Protein AF-A0A3N9PLJ9-F1 (afdb_monomer_lite)

Structure (mmCIF, N/CA/C/O backbone):
data_AF-A0A3N9PLJ9-F1
#
_entry.id   AF-A0A3N9PLJ9-F1
#
loop_
_atom_site.group_PDB
_atom_site.id
_atom_site.type_symbol
_atom_site.label_atom_id
_atom_site.label_alt_id
_atom_site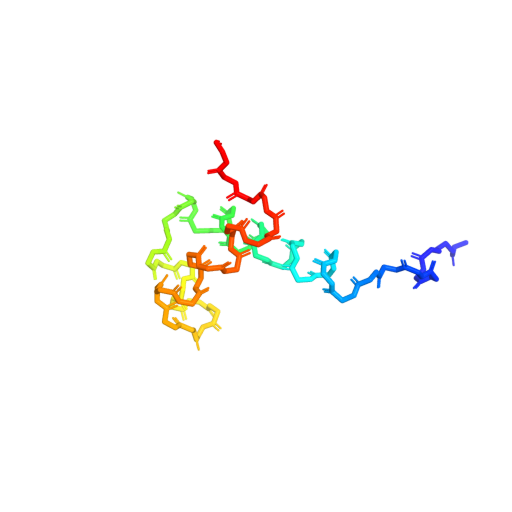.label_comp_id
_atom_site.label_asym_id
_atom_site.label_entity_id
_atom_site.label_seq_id
_atom_site.pdbx_PDB_ins_code
_atom_site.Cartn_x
_atom_site.Cartn_y
_atom_site.Cartn_z
_atom_site.occupancy
_atom_site.B_iso_or_equiv
_atom_site.auth_seq_id
_atom_site.auth_comp_id
_atom_site.auth_asym_id
_atom_site.auth_atom_id
_atom_site.pdbx_PDB_model_num
ATOM 1 N N . MET A 1 1 ? -19.295 22.475 4.839 1.00 36.50 1 MET A N 1
ATOM 2 C CA . MET A 1 1 ? -18.393 21.801 3.882 1.00 36.50 1 MET A CA 1
ATOM 3 C C . MET A 1 1 ? -16.963 21.974 4.402 1.00 36.50 1 MET A C 1
ATOM 5 O O . MET A 1 1 ? -16.271 22.866 3.946 1.00 36.50 1 MET A O 1
ATOM 9 N N . SER A 1 2 ? -16.566 21.445 5.561 1.00 45.94 2 SER A N 1
ATOM 10 C CA . SER A 1 2 ? -16.446 20.057 6.064 1.00 45.94 2 SER A CA 1
ATOM 11 C C . SER A 1 2 ? -15.001 19.524 5.941 1.00 45.94 2 SER A C 1
ATOM 13 O O . SER A 1 2 ? -14.578 19.082 4.882 1.00 45.94 2 SER A O 1
ATOM 15 N N . GLU A 1 3 ? -14.283 19.602 7.074 1.00 44.97 3 GLU A N 1
ATOM 16 C CA . GLU A 1 3 ? -13.390 18.560 7.636 1.00 44.97 3 GLU A CA 1
ATOM 17 C C . GLU A 1 3 ? -12.009 18.255 7.013 1.00 44.97 3 GLU A C 1
ATOM 19 O O . GLU A 1 3 ? -11.570 17.105 6.979 1.00 44.97 3 GLU A O 1
ATOM 24 N N . LEU A 1 4 ? -11.234 19.279 6.642 1.00 57.09 4 LEU A N 1
ATOM 25 C CA . LEU A 1 4 ? -9.769 19.130 6.480 1.00 57.09 4 LEU A CA 1
ATOM 26 C C . LEU A 1 4 ? -8.969 19.432 7.765 1.00 57.09 4 LEU A C 1
ATOM 28 O O . LEU A 1 4 ? -7.753 19.245 7.801 1.00 57.09 4 LEU A O 1
ATOM 32 N N . ALA A 1 5 ? -9.635 19.865 8.839 1.00 50.47 5 ALA A N 1
ATOM 33 C CA . ALA A 1 5 ? -9.001 20.198 10.110 1.00 50.47 5 ALA A CA 1
ATOM 34 C C . ALA A 1 5 ? -8.716 18.931 10.942 1.00 50.47 5 ALA A C 1
ATOM 36 O O . ALA A 1 5 ? -9.579 18.461 11.676 1.00 50.47 5 ALA A O 1
ATOM 37 N N . GLY A 1 6 ? -7.499 18.383 10.838 1.00 51.34 6 GLY A N 1
ATOM 38 C CA . GLY A 1 6 ? -6.955 17.496 11.878 1.00 51.34 6 GLY A CA 1
ATOM 39 C C . GLY A 1 6 ? -6.662 16.042 11.504 1.00 51.34 6 GLY A C 1
ATOM 40 O O . GLY A 1 6 ? -6.565 15.203 12.397 1.00 51.34 6 GLY A O 1
ATOM 41 N N . GLN A 1 7 ? -6.476 15.695 10.228 1.00 58.81 7 GLN A N 1
ATOM 42 C CA . GLN A 1 7 ? -5.892 14.385 9.921 1.00 58.81 7 GLN A CA 1
ATOM 43 C C . GLN A 1 7 ? -4.388 14.430 10.201 1.00 58.81 7 GLN A C 1
ATOM 45 O O . GLN A 1 7 ? -3.648 15.162 9.548 1.00 58.81 7 GLN A O 1
ATOM 50 N N . SER A 1 8 ? -3.931 13.650 11.183 1.00 82.81 8 SER A N 1
ATOM 51 C CA . SER A 1 8 ? -2.500 13.457 11.412 1.00 82.81 8 SER A CA 1
ATOM 52 C C . SER A 1 8 ? -1.839 12.918 10.137 1.00 82.81 8 SER A C 1
ATOM 54 O O . SER A 1 8 ? -2.466 12.196 9.358 1.00 82.81 8 SER A O 1
ATOM 56 N N . LEU A 1 9 ? -0.556 13.227 9.924 1.00 86.00 9 LEU A N 1
ATOM 57 C CA . LEU A 1 9 ? 0.214 12.698 8.789 1.00 86.00 9 LEU A CA 1
ATOM 58 C C . LEU A 1 9 ? 0.081 11.167 8.672 1.00 86.00 9 LEU A C 1
ATOM 60 O O . LEU A 1 9 ? -0.021 10.629 7.572 1.00 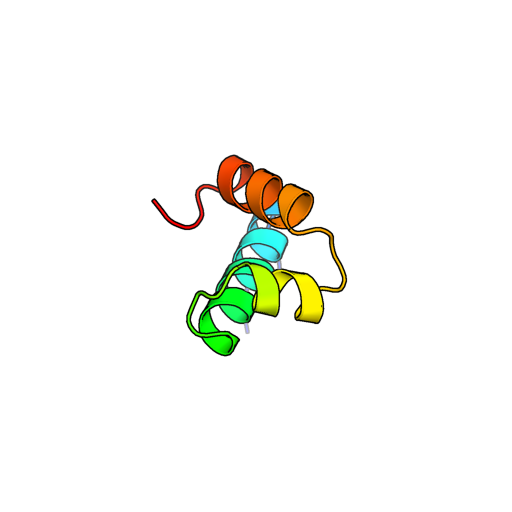86.00 9 LEU A O 1
ATOM 64 N N . ALA A 1 10 ? -0.003 10.480 9.815 1.00 86.56 10 ALA A N 1
ATOM 65 C CA . ALA A 1 10 ? -0.234 9.043 9.890 1.00 86.56 10 ALA A CA 1
ATOM 66 C C . ALA A 1 10 ? -1.592 8.619 9.300 1.00 86.56 10 ALA A C 1
ATOM 68 O O . ALA A 1 10 ? -1.655 7.623 8.586 1.00 86.56 10 ALA A O 1
ATOM 69 N N . ALA A 1 11 ? -2.671 9.369 9.545 1.00 88.50 11 ALA A N 1
ATOM 70 C CA . ALA A 1 11 ? -3.992 9.069 8.990 1.00 88.50 11 ALA A CA 1
ATOM 71 C C . ALA A 1 11 ? -4.027 9.241 7.463 1.00 88.50 11 AL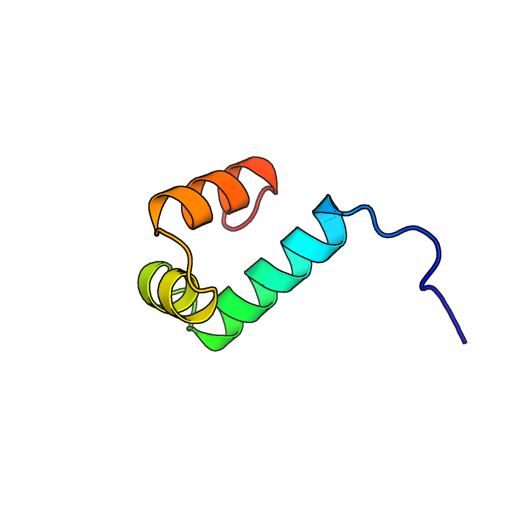A A C 1
ATOM 73 O O . ALA A 1 11 ? -4.573 8.392 6.756 1.00 88.50 11 ALA A O 1
ATOM 74 N N . ILE A 1 12 ? -3.394 10.300 6.949 1.00 91.12 12 ILE A N 1
ATOM 75 C CA . ILE A 1 12 ? -3.275 10.538 5.504 1.00 91.12 12 ILE A CA 1
ATOM 76 C C . ILE A 1 12 ? -2.452 9.421 4.858 1.00 91.12 12 ILE A C 1
ATOM 78 O O . ILE A 1 12 ? -2.871 8.833 3.860 1.00 91.12 12 ILE A O 1
ATOM 82 N N . GLN A 1 13 ? -1.311 9.080 5.460 1.00 92.25 13 GLN A N 1
ATOM 83 C CA . GLN A 1 13 ? -0.451 8.006 4.974 1.00 92.25 13 GLN A CA 1
ATOM 84 C C . GLN A 1 13 ? -1.171 6.653 4.983 1.00 92.25 13 GLN A C 1
ATOM 86 O O . GLN A 1 13 ? -1.075 5.909 4.006 1.00 92.25 13 GLN A O 1
ATOM 91 N N . LYS A 1 14 ? -1.935 6.354 6.042 1.00 93.81 14 LYS A N 1
ATOM 92 C CA . LYS A 1 14 ? -2.738 5.131 6.140 1.00 93.81 14 LYS A CA 1
ATOM 93 C C . LYS A 1 14 ? -3.724 5.027 4.981 1.00 93.81 14 LYS A C 1
ATOM 95 O O . LYS A 1 14 ? -3.686 4.043 4.247 1.00 93.81 14 LYS A O 1
ATOM 100 N N . ARG A 1 15 ? -4.520 6.077 4.754 1.00 94.00 15 ARG A N 1
ATOM 101 C CA . ARG A 1 15 ? -5.492 6.124 3.651 1.00 94.00 15 ARG A CA 1
ATOM 102 C C . ARG A 1 15 ? -4.817 5.964 2.290 1.00 94.00 15 ARG A C 1
ATOM 104 O O . ARG A 1 15 ? -5.315 5.220 1.452 1.00 94.00 15 ARG A O 1
ATOM 111 N N . ALA A 1 16 ? -3.677 6.617 2.067 1.00 94.50 16 ALA A N 1
ATOM 112 C CA . ALA A 1 16 ? -2.943 6.506 0.806 1.00 94.50 16 ALA A CA 1
ATOM 113 C C . ALA A 1 16 ? -2.481 5.063 0.528 1.00 94.50 16 ALA A C 1
ATOM 115 O O . ALA A 1 16 ? -2.660 4.560 -0.584 1.00 94.50 16 ALA A O 1
ATOM 116 N N . ILE A 1 17 ? -1.936 4.385 1.543 1.00 95.25 17 ILE A N 1
ATOM 117 C CA . ILE A 1 17 ? -1.479 2.994 1.437 1.00 95.25 17 ILE A CA 1
ATOM 118 C C . ILE A 1 17 ? -2.661 2.041 1.233 1.00 95.25 17 ILE A C 1
ATOM 120 O O . ILE A 1 17 ? -2.590 1.178 0.362 1.00 95.25 17 ILE A O 1
ATOM 124 N N . GLU A 1 18 ? -3.756 2.206 1.976 1.00 96.12 18 GLU A N 1
ATOM 125 C CA . GLU A 1 18 ? -4.969 1.389 1.824 1.00 96.12 18 GLU A CA 1
ATOM 126 C C . GLU A 1 18 ? -5.560 1.508 0.416 1.00 96.12 18 GLU A C 1
ATOM 128 O O . GLU A 1 18 ? -5.853 0.500 -0.222 1.00 96.12 18 GLU A O 1
ATOM 133 N N . GLN A 1 19 ? -5.661 2.727 -0.116 1.00 96.69 19 GLN A N 1
ATOM 134 C CA . GLN A 1 19 ? -6.159 2.954 -1.473 1.00 96.69 19 GLN A CA 1
ATOM 135 C C . GLN A 1 19 ? -5.254 2.314 -2.534 1.00 96.69 19 GLN A C 1
ATOM 137 O O . GLN A 1 19 ? -5.746 1.693 -3.476 1.00 96.69 19 GLN A O 1
ATOM 142 N N . ALA A 1 20 ? -3.932 2.409 -2.374 1.00 97.00 20 ALA A N 1
ATOM 143 C CA . ALA A 1 20 ? -2.989 1.759 -3.279 1.00 97.00 20 ALA A CA 1
ATOM 144 C C . ALA A 1 20 ? -3.032 0.223 -3.165 1.00 97.00 20 ALA A C 1
ATOM 146 O O . ALA A 1 20 ? -2.896 -0.477 -4.169 1.00 97.00 20 ALA A O 1
ATOM 147 N N . LEU A 1 21 ? -3.261 -0.330 -1.970 1.00 96.94 21 LEU A N 1
ATOM 148 C CA . LEU A 1 21 ? -3.486 -1.767 -1.785 1.00 96.94 21 LEU A CA 1
ATOM 149 C C . LEU A 1 21 ? -4.762 -2.218 -2.500 1.00 96.94 21 LEU A C 1
ATOM 151 O O . LEU A 1 21 ? -4.708 -3.194 -3.243 1.00 96.94 21 LEU A O 1
ATOM 155 N N . ILE A 1 22 ? -5.870 -1.488 -2.345 1.00 97.00 22 ILE A N 1
ATOM 156 C CA . ILE A 1 22 ? -7.147 -1.789 -3.009 1.00 97.00 22 ILE A CA 1
ATOM 157 C C . ILE A 1 22 ? -6.977 -1.792 -4.534 1.00 97.00 22 ILE A C 1
ATOM 159 O O . ILE A 1 22 ? -7.318 -2.786 -5.171 1.00 97.00 22 ILE A O 1
ATOM 163 N N . ARG A 1 23 ? -6.364 -0.749 -5.120 1.00 97.25 23 ARG A N 1
ATOM 164 C CA . ARG A 1 23 ? -6.092 -0.679 -6.573 1.00 97.25 23 ARG A CA 1
ATOM 165 C C . ARG A 1 23 ? -5.264 -1.855 -7.094 1.00 97.25 23 ARG A C 1
ATOM 167 O O . ARG A 1 23 ? -5.448 -2.290 -8.225 1.00 97.25 23 ARG A O 1
ATOM 174 N N . ASN A 1 24 ? -4.369 -2.384 -6.262 1.00 97.19 24 ASN A N 1
ATOM 175 C CA . ASN A 1 24 ? -3.481 -3.490 -6.613 1.00 97.19 24 ASN A CA 1
ATOM 176 C C . ASN A 1 24 ? -3.982 -4.860 -6.136 1.00 97.19 24 ASN A C 1
ATOM 178 O O . ASN A 1 24 ? -3.199 -5.813 -6.115 1.00 97.19 24 ASN A O 1
ATOM 182 N N . ASN A 1 25 ? -5.252 -4.995 -5.738 1.00 96.62 25 ASN A N 1
ATOM 183 C CA . ASN A 1 25 ? -5.809 -6.245 -5.205 1.00 96.62 25 ASN A CA 1
ATOM 184 C C . ASN A 1 25 ? -4.957 -6.827 -4.062 1.00 96.62 25 ASN A C 1
ATOM 186 O O . ASN A 1 25 ? -4.645 -8.017 -4.042 1.00 96.62 25 ASN A O 1
ATOM 190 N N . TRP A 1 26 ? -4.501 -5.963 -3.153 1.00 95.75 26 TRP A N 1
ATOM 191 C CA . TRP A 1 26 ? -3.652 -6.289 -2.003 1.00 95.75 26 TRP A CA 1
ATOM 192 C C . TRP A 1 26 ? -2.290 -6.920 -2.346 1.00 95.75 26 TRP A C 1
ATOM 194 O O . TRP A 1 26 ? -1.566 -7.398 -1.464 1.00 95.75 26 TRP A O 1
ATOM 204 N N . LYS A 1 27 ? -1.865 -6.873 -3.616 1.00 96.06 27 LYS A N 1
ATOM 205 C CA . LYS A 1 27 ? -0.545 -7.345 -4.048 1.00 96.06 27 LYS A CA 1
ATOM 206 C C . LYS A 1 27 ? 0.539 -6.365 -3.603 1.00 96.06 27 LYS A C 1
ATOM 208 O O . LYS A 1 27 ? 0.909 -5.453 -4.335 1.00 96.06 27 LYS A O 1
ATOM 213 N N . ARG A 1 28 ? 1.129 -6.623 -2.431 1.00 94.81 28 ARG A N 1
ATOM 214 C CA . ARG A 1 28 ? 2.159 -5.771 -1.796 1.00 94.81 28 ARG A CA 1
ATOM 215 C C . ARG A 1 28 ? 3.299 -5.346 -2.734 1.00 94.81 28 ARG A C 1
ATOM 217 O O . ARG A 1 28 ? 3.739 -4.208 -2.669 1.00 94.81 28 ARG A O 1
ATOM 224 N N . LEU A 1 29 ? 3.787 -6.229 -3.613 1.00 96.00 29 LEU A N 1
ATOM 225 C CA . LEU A 1 29 ? 4.854 -5.867 -4.559 1.00 96.00 29 LEU A CA 1
ATOM 226 C C . LEU A 1 29 ? 4.374 -4.878 -5.634 1.00 96.00 29 LEU A C 1
ATOM 228 O O . LEU A 1 29 ? 5.118 -3.973 -5.994 1.00 96.00 29 LEU A O 1
ATOM 232 N N . ALA A 1 30 ? 3.149 -5.041 -6.136 1.00 97.31 30 ALA A N 1
ATOM 233 C CA . ALA A 1 30 ? 2.571 -4.129 -7.120 1.00 97.31 30 ALA A CA 1
ATOM 234 C C . ALA A 1 30 ? 2.268 -2.764 -6.482 1.00 97.31 30 ALA A C 1
ATOM 236 O O . ALA A 1 30 ? 2.667 -1.740 -7.023 1.00 97.31 30 ALA A O 1
ATOM 237 N N . THR A 1 31 ? 1.721 -2.756 -5.262 1.00 97.69 31 THR A N 1
ATOM 238 C CA . THR A 1 31 ? 1.535 -1.534 -4.467 1.00 97.69 31 THR A CA 1
ATOM 239 C C . THR A 1 31 ? 2.850 -0.803 -4.199 1.00 97.69 31 THR A C 1
ATOM 241 O O . THR A 1 31 ? 2.912 0.411 -4.343 1.00 97.69 31 THR A O 1
ATOM 244 N N . ALA A 1 32 ? 3.916 -1.522 -3.830 1.00 97.25 32 ALA A N 1
ATOM 245 C CA . ALA A 1 32 ? 5.226 -0.916 -3.591 1.00 97.25 32 ALA A CA 1
ATOM 246 C C . ALA A 1 32 ? 5.788 -0.263 -4.866 1.00 97.25 32 ALA A C 1
ATOM 248 O O . ALA A 1 32 ? 6.307 0.848 -4.809 1.00 97.25 32 ALA A O 1
ATOM 249 N N . ARG A 1 33 ? 5.609 -0.918 -6.022 1.00 97.19 33 ARG A N 1
ATOM 250 C CA . ARG A 1 33 ? 5.978 -0.368 -7.334 1.00 97.19 33 ARG A CA 1
ATOM 251 C C . ARG A 1 33 ? 5.167 0.878 -7.690 1.00 97.19 33 ARG A C 1
ATOM 253 O O . ARG A 1 33 ? 5.758 1.851 -8.132 1.00 97.19 33 ARG A O 1
ATOM 260 N N . GLU A 1 34 ? 3.854 0.872 -7.463 1.00 97.12 34 GLU A N 1
ATOM 261 C CA . GLU A 1 34 ? 2.997 2.041 -7.711 1.00 97.12 34 GLU A CA 1
ATOM 262 C C . GLU A 1 34 ? 3.383 3.233 -6.827 1.00 97.12 34 GLU A C 1
ATOM 264 O O . GLU A 1 34 ? 3.480 4.359 -7.303 1.00 97.12 34 GLU A O 1
ATOM 269 N N . LEU A 1 35 ? 3.648 2.982 -5.543 1.00 95.19 35 LEU A N 1
ATOM 270 C CA . LEU A 1 35 ? 4.065 4.011 -4.589 1.00 95.19 35 LEU A CA 1
ATOM 271 C C . LEU A 1 35 ? 5.545 4.406 -4.737 1.00 95.19 35 LEU A C 1
ATOM 273 O O . LEU A 1 35 ? 6.014 5.265 -3.994 1.00 95.19 35 LEU A O 1
ATOM 277 N N . ASN A 1 36 ? 6.275 3.785 -5.670 1.00 97.00 36 ASN A N 1
ATOM 278 C CA . ASN A 1 36 ? 7.704 3.973 -5.909 1.00 97.00 36 ASN A CA 1
ATOM 279 C C . ASN A 1 36 ? 8.565 3.837 -4.634 1.00 97.00 36 ASN A C 1
ATOM 281 O O . ASN A 1 36 ? 9.465 4.634 -4.368 1.00 97.00 36 ASN A O 1
ATOM 285 N N . ILE A 1 37 ? 8.268 2.817 -3.825 1.00 96.62 37 ILE A N 1
ATOM 286 C CA . ILE A 1 37 ? 8.986 2.482 -2.590 1.00 96.62 37 ILE A CA 1
ATOM 287 C C . ILE A 1 37 ? 9.433 1.022 -2.598 1.00 96.62 37 ILE A C 1
ATOM 289 O O . ILE A 1 37 ? 8.864 0.169 -3.276 1.00 96.62 37 ILE A O 1
ATOM 293 N N . ASP A 1 38 ? 10.428 0.706 -1.773 1.00 97.44 38 ASP A N 1
ATOM 294 C CA . ASP A 1 38 ? 10.807 -0.684 -1.539 1.00 97.44 38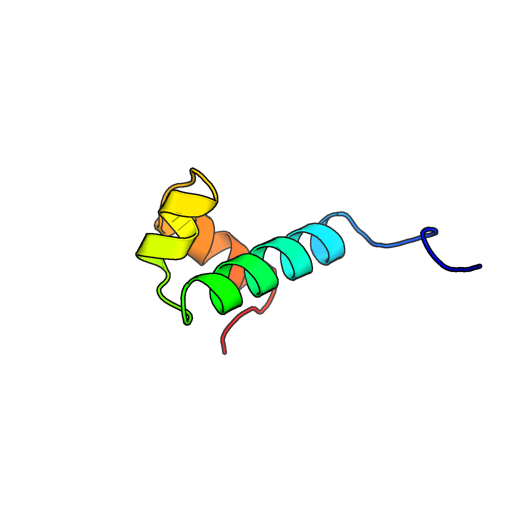 ASP A CA 1
ATOM 295 C C . ASP A 1 38 ? 9.695 -1.474 -0.814 1.00 97.44 38 ASP A C 1
ATOM 297 O O . ASP A 1 38 ? 8.981 -0.955 0.054 1.00 97.44 38 ASP A O 1
ATOM 301 N N . LYS A 1 39 ? 9.592 -2.776 -1.113 1.00 95.88 39 LYS A N 1
ATOM 302 C CA . LYS A 1 39 ? 8.620 -3.692 -0.492 1.00 95.88 39 LYS A CA 1
ATOM 303 C C . LYS A 1 39 ? 8.783 -3.756 1.033 1.00 95.88 39 LYS A C 1
ATOM 305 O O . LYS A 1 39 ? 7.787 -3.861 1.751 1.00 95.88 39 LYS A O 1
ATOM 310 N N . GLY A 1 40 ? 10.013 -3.694 1.544 1.00 96.94 40 GLY A N 1
ATOM 311 C CA . GLY A 1 40 ? 10.308 -3.655 2.975 1.00 96.94 40 GLY A CA 1
ATOM 312 C C . GLY A 1 40 ? 9.867 -2.348 3.632 1.00 96.94 40 GLY A C 1
ATOM 313 O O . GLY A 1 40 ? 9.415 -2.353 4.778 1.00 96.94 40 GLY A O 1
ATOM 314 N N . THR A 1 41 ? 9.925 -1.235 2.901 1.00 96.69 41 THR A N 1
ATOM 315 C CA . THR A 1 41 ? 9.381 0.052 3.351 1.00 96.69 41 THR A CA 1
ATOM 316 C C . THR A 1 41 ? 7.860 0.017 3.423 1.00 96.69 41 THR A C 1
ATOM 318 O O . THR A 1 41 ? 7.317 0.379 4.467 1.00 96.69 41 THR A O 1
ATOM 321 N N . LEU A 1 42 ? 7.180 -0.520 2.403 1.00 96.75 42 LEU A N 1
ATOM 322 C CA . LEU A 1 42 ? 5.729 -0.727 2.452 1.00 96.75 42 LEU A CA 1
ATOM 323 C C . LEU A 1 42 ? 5.331 -1.598 3.653 1.00 96.75 42 LEU A C 1
ATOM 325 O O . LEU A 1 42 ? 4.441 -1.220 4.410 1.00 96.75 42 LEU A O 1
ATOM 329 N N . ARG A 1 43 ? 6.028 -2.722 3.879 1.00 96.00 43 ARG A N 1
ATOM 330 C CA . ARG A 1 43 ? 5.777 -3.606 5.030 1.00 96.00 43 ARG A CA 1
ATOM 331 C C . ARG A 1 43 ? 5.885 -2.855 6.362 1.00 96.00 43 ARG A C 1
ATOM 333 O O . ARG A 1 43 ? 4.956 -2.912 7.158 1.00 96.00 43 ARG A O 1
ATOM 340 N N . ARG A 1 44 ? 6.980 -2.119 6.589 1.00 96.38 44 ARG A N 1
ATOM 341 C CA . ARG A 1 44 ? 7.183 -1.343 7.828 1.00 96.38 44 ARG A CA 1
ATOM 342 C C . ARG A 1 44 ? 6.114 -0.268 8.023 1.00 96.38 44 ARG A C 1
ATOM 344 O O . ARG A 1 44 ? 5.700 -0.024 9.151 1.00 96.38 44 ARG A O 1
ATOM 351 N N . MET A 1 45 ? 5.671 0.385 6.948 1.00 94.75 45 MET A N 1
ATOM 352 C CA . MET A 1 45 ? 4.579 1.360 7.025 1.00 94.75 45 MET A CA 1
ATOM 353 C C . MET A 1 45 ? 3.258 0.687 7.400 1.00 94.75 45 MET A C 1
ATOM 355 O O . MET A 1 45 ? 2.565 1.181 8.282 1.00 94.75 45 MET A O 1
ATOM 359 N N . MET A 1 46 ? 2.939 -0.457 6.790 1.00 95.19 46 MET A N 1
ATOM 360 C CA . MET A 1 46 ? 1.744 -1.234 7.126 1.00 95.19 46 MET A CA 1
ATOM 361 C C . MET A 1 46 ? 1.749 -1.680 8.595 1.00 95.19 46 MET A C 1
ATOM 363 O O . MET A 1 46 ? 0.747 -1.497 9.277 1.00 95.19 46 MET A O 1
ATOM 367 N N . GLU A 1 47 ? 2.882 -2.165 9.110 1.00 94.94 47 GLU A N 1
ATOM 368 C CA . GLU A 1 47 ? 3.040 -2.548 10.524 1.00 94.94 47 GLU A CA 1
ATOM 369 C C . GLU A 1 47 ? 2.836 -1.359 11.470 1.00 94.94 47 GLU A C 1
ATOM 371 O O . GLU A 1 47 ? 2.072 -1.450 12.427 1.00 94.94 47 GLU A O 1
ATOM 376 N N . ARG A 1 48 ? 3.461 -0.211 11.178 1.00 93.62 48 ARG A N 1
ATOM 377 C CA . ARG A 1 48 ? 3.338 1.005 12.000 1.00 93.62 48 ARG A CA 1
ATOM 378 C C . ARG A 1 48 ? 1.930 1.600 11.999 1.00 93.62 48 ARG A C 1
ATOM 380 O O . ARG A 1 48 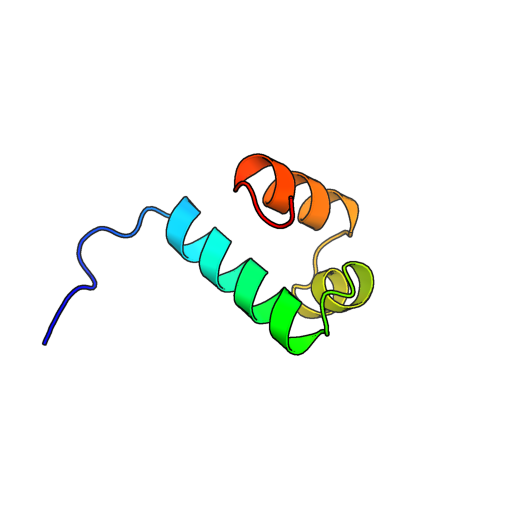? 1.558 2.260 12.963 1.00 93.62 48 ARG A O 1
ATOM 387 N N . LEU A 1 49 ? 1.181 1.420 10.912 1.00 93.00 49 LEU A N 1
ATOM 388 C CA . LEU A 1 49 ? -0.153 1.997 10.716 1.00 93.00 49 LEU A CA 1
ATOM 389 C C . LEU A 1 49 ? -1.289 0.995 10.990 1.00 93.00 49 LEU A C 1
ATOM 391 O O . LEU A 1 49 ? -2.462 1.361 10.878 1.00 93.00 49 LEU A O 1
ATOM 395 N N . GLY A 1 50 ? -0.953 -0.253 11.338 1.00 93.12 50 GLY A N 1
ATOM 396 C CA . GLY A 1 50 ? -1.918 -1.322 11.597 1.00 93.12 50 GLY A CA 1
ATOM 397 C C . GLY A 1 50 ? -2.748 -1.700 10.367 1.00 93.12 50 GLY A C 1
ATOM 398 O O . GLY A 1 50 ? -3.960 -1.866 10.476 1.00 93.12 50 GLY A O 1
ATOM 399 N N . ILE A 1 51 ? -2.126 -1.767 9.185 1.00 90.62 51 ILE A N 1
ATOM 400 C CA . ILE A 1 51 ? -2.790 -2.113 7.919 1.00 90.62 51 ILE A CA 1
ATOM 401 C C . ILE A 1 51 ? -2.550 -3.593 7.605 1.00 90.62 51 ILE A C 1
ATOM 403 O O . ILE A 1 51 ? -1.403 -4.012 7.450 1.00 90.62 51 ILE A O 1
ATOM 407 N N . GLY A 1 52 ? -3.628 -4.357 7.408 1.00 76.69 52 GLY A N 1
ATOM 408 C CA . GLY A 1 52 ? -3.556 -5.748 6.948 1.00 76.69 52 GLY A CA 1
ATOM 409 C C . GLY A 1 52 ? -3.163 -6.756 8.028 1.00 76.69 52 GLY A C 1
ATOM 410 O O . GLY A 1 52 ? -2.255 -7.558 7.792 1.00 76.69 52 GLY A O 1
ATOM 411 N N . GLY A 1 53 ? -3.840 -6.686 9.181 1.00 56.31 53 GLY A N 1
ATOM 412 C CA . GLY A 1 53 ? -4.016 -7.851 10.056 1.00 56.31 53 GLY A CA 1
ATOM 413 C C . GLY A 1 53 ? -4.871 -8.922 9.390 1.00 56.31 53 GLY A C 1
ATOM 414 O O . GLY A 1 53 ? -5.697 -8.547 8.525 1.00 56.31 53 GLY A O 1
#

pLDDT: mean 87.68, std 16.51, range [36.5, 97.69]

Sequence (53 aa):
MSELAGQSLAAIQKRAIEQALIRNNWKRLATARELNIDKGTLRRMMERLGIGG

Radius of gyration: 11.87 Å; chains: 1; bounding box: 29×30×20 Å

Foldseek 3Di:
DDDPPDDDPLNVLLVLLVVLCVVVVNPLVSSCVVVVHDSVVSVVSCVVSVHDD

Secondary structure (DSSP, 8-state):
----TT-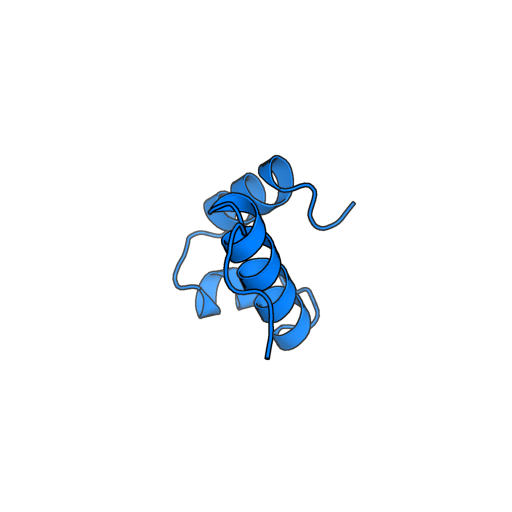-HHHHHHHHHHHHHHHTTT-HHHHHHHTTS-HHHHHHHHHHHT---